Protein AF-A0A259BJ93-F1 (afdb_monomer_lite)

Foldseek 3Di:
DDDDDDDDDDDDDDPPPPPPPPPDPPPPPDDFAEAEEEQDDEVVVVCVVVLVVVLVVQQVDRGQYYEYPADLYDLQAALDPVSVVVVVVSLVSHPHYYHYDHDCSNPVSNCDPSRVNPD

Radius of gyration: 33.58 Å; chains: 1; bounding box: 98×36×73 Å

Sequence (119 aa):
MTFLSGRAALALSSVAVVLTCAVTPVFAQEKFSMGLWGDMPYAKANDAPAIPALLADMNASDIAFSMYDGDIKDGSSECVDSVYSDAIAMFNTLKMPVFYVPGDNEWTDCHRKNNGGYD

pLDDT: mean 86.48, std 18.5, range [35.75, 98.75]

Structure (mmCIF, N/CA/C/O backbone):
data_AF-A0A259BJ93-F1
#
_entry.id   AF-A0A259BJ93-F1
#
loop_
_atom_site.group_PDB
_atom_site.id
_atom_site.type_symbol
_atom_site.label_atom_id
_atom_site.label_alt_id
_atom_site.label_comp_id
_atom_site.label_asym_id
_atom_site.label_entity_id
_atom_site.label_seq_id
_atom_site.pdbx_PDB_ins_code
_atom_site.Cartn_x
_atom_site.Cartn_y
_atom_site.Cartn_z
_atom_site.occupancy
_atom_site.B_iso_or_equiv
_atom_site.auth_seq_id
_atom_site.auth_comp_id
_atom_site.auth_asym_id
_atom_site.auth_atom_id
_atom_site.pdbx_PDB_model_num
ATOM 1 N N . MET A 1 1 ? -85.763 -27.332 50.366 1.00 36.53 1 MET A N 1
ATOM 2 C CA . MET A 1 1 ? -85.428 -27.254 48.931 1.00 36.53 1 MET A CA 1
ATOM 3 C C . MET A 1 1 ? -85.674 -25.816 48.490 1.00 36.53 1 MET A C 1
ATOM 5 O O . MET A 1 1 ? -86.816 -25.393 48.525 1.00 36.53 1 MET A O 1
ATOM 9 N N . THR A 1 2 ? -84.639 -24.972 48.576 1.00 37.44 2 THR A N 1
ATOM 10 C CA . THR A 1 2 ? -83.870 -24.422 47.428 1.00 37.44 2 THR A CA 1
ATOM 11 C C . THR A 1 2 ? -84.715 -23.413 46.636 1.00 37.44 2 THR A C 1
ATOM 13 O O . THR A 1 2 ? -85.723 -23.798 46.067 1.00 37.44 2 THR A O 1
ATOM 16 N N . PHE A 1 3 ? -84.473 -22.099 46.703 1.00 35.75 3 PHE A N 1
ATOM 17 C CA . PHE A 1 3 ? -83.604 -21.270 45.832 1.00 35.75 3 PHE A CA 1
ATOM 18 C C . PHE A 1 3 ? -84.139 -19.814 46.005 1.00 35.75 3 PHE A C 1
ATOM 20 O O . PHE A 1 3 ? -85.324 -19.664 46.272 1.00 35.75 3 PHE A O 1
ATOM 27 N N . LEU A 1 4 ? -83.445 -18.681 45.873 1.00 40.41 4 LEU A N 1
ATOM 28 C CA . LEU A 1 4 ? -82.057 -18.320 45.613 1.00 40.41 4 LEU A CA 1
ATOM 29 C C . LEU A 1 4 ? -81.912 -16.821 45.981 1.00 40.41 4 LEU A C 1
ATOM 31 O O . LEU A 1 4 ? -82.814 -16.024 45.735 1.00 40.41 4 LEU A O 1
ATOM 35 N N . SER A 1 5 ? -80.772 -16.451 46.560 1.00 49.94 5 SER A N 1
ATOM 36 C CA . SER A 1 5 ? -80.328 -15.069 46.778 1.00 49.94 5 SER A CA 1
ATOM 37 C C . SER A 1 5 ? -79.919 -14.421 45.445 1.00 49.94 5 SER A C 1
ATOM 39 O O . SER A 1 5 ? -79.135 -15.005 44.698 1.00 49.94 5 SER A O 1
ATOM 41 N N . GLY A 1 6 ? -80.437 -13.224 45.145 1.00 41.19 6 GLY A N 1
ATOM 42 C CA . GLY A 1 6 ? -80.037 -12.408 43.994 1.00 41.19 6 GLY A CA 1
ATOM 43 C C . GLY A 1 6 ? -79.104 -11.276 44.420 1.00 41.19 6 GLY A C 1
ATOM 44 O O . GLY A 1 6 ? -79.548 -10.282 44.988 1.00 41.19 6 GLY A O 1
ATOM 45 N N . ARG A 1 7 ? -77.802 -11.432 44.160 1.00 48.97 7 ARG A N 1
ATOM 46 C CA . ARG A 1 7 ? -76.773 -10.403 44.374 1.00 48.97 7 ARG A CA 1
ATOM 47 C C . ARG A 1 7 ? -76.846 -9.340 43.274 1.00 48.97 7 ARG A C 1
ATOM 49 O O . ARG A 1 7 ? -76.729 -9.671 42.098 1.00 48.97 7 ARG A O 1
ATOM 56 N N . ALA A 1 8 ? -76.964 -8.072 43.663 1.00 46.19 8 ALA A N 1
ATOM 57 C CA . ALA A 1 8 ? -76.730 -6.938 42.776 1.00 46.19 8 ALA A CA 1
ATOM 58 C C . ALA A 1 8 ? -75.229 -6.851 42.450 1.00 46.19 8 ALA A C 1
ATOM 60 O O . ALA A 1 8 ? -74.403 -6.672 43.345 1.00 46.19 8 ALA A O 1
ATOM 61 N N . ALA A 1 9 ? -74.871 -7.014 41.178 1.00 48.88 9 ALA A N 1
ATOM 62 C CA . ALA A 1 9 ? -73.510 -6.819 40.698 1.00 48.88 9 ALA A CA 1
ATOM 63 C C . ALA A 1 9 ? -73.317 -5.340 40.331 1.00 48.88 9 ALA A C 1
ATOM 65 O O . ALA A 1 9 ? -73.933 -4.849 39.386 1.00 48.88 9 ALA A O 1
ATOM 66 N N . LEU A 1 10 ? -72.473 -4.622 41.079 1.00 49.94 10 LEU A N 1
ATOM 67 C CA . LEU A 1 10 ? -71.965 -3.321 40.646 1.00 49.94 10 LEU A CA 1
ATOM 68 C C . LEU A 1 10 ? -70.984 -3.545 39.490 1.00 49.94 10 LEU A C 1
ATOM 70 O O . LEU A 1 10 ? -69.937 -4.167 39.666 1.00 49.94 10 LEU A O 1
ATOM 74 N N . ALA A 1 11 ? -71.321 -3.023 38.314 1.00 52.38 11 ALA A N 1
ATOM 75 C CA . ALA A 1 11 ? -70.419 -2.976 37.174 1.00 52.38 11 ALA A CA 1
ATOM 76 C C . ALA A 1 11 ? -69.361 -1.883 37.406 1.00 52.38 11 ALA A C 1
ATOM 78 O O . ALA A 1 11 ? -69.629 -0.696 37.226 1.00 52.38 11 ALA A O 1
ATOM 79 N N . LEU A 1 12 ? -68.155 -2.276 37.823 1.00 52.59 12 LEU A N 1
ATOM 80 C CA . LEU A 1 12 ? -66.982 -1.405 37.762 1.00 52.59 12 LEU A CA 1
ATOM 81 C C . LEU A 1 12 ? -66.476 -1.378 36.319 1.00 52.59 12 LEU A C 1
ATOM 83 O O . LEU A 1 12 ? -65.860 -2.330 35.846 1.00 52.59 12 LEU A O 1
ATOM 87 N N . SER A 1 13 ? -66.748 -0.280 35.620 1.00 54.69 13 SER A N 1
ATOM 88 C CA . SER A 1 13 ? -66.211 -0.034 34.285 1.00 54.69 13 SER A CA 1
ATOM 89 C C . SER A 1 13 ? -64.706 0.228 34.394 1.00 54.69 13 SER A C 1
ATOM 91 O O . SER A 1 13 ? -64.278 1.307 34.799 1.00 54.69 13 SER A O 1
ATOM 93 N N . SER A 1 14 ? -63.891 -0.780 34.086 1.00 58.47 14 SER A N 1
ATOM 94 C CA . SER A 1 14 ? -62.433 -0.662 34.046 1.00 58.47 14 SER A CA 1
ATOM 95 C C . SER A 1 14 ? -62.027 0.140 32.808 1.00 58.47 14 SER A C 1
ATOM 97 O O . SER A 1 14 ? -62.104 -0.358 31.687 1.00 58.47 14 SER A O 1
ATOM 99 N N . VAL A 1 15 ? -61.610 1.393 32.990 1.00 57.66 15 VAL A N 1
ATOM 100 C CA . VAL A 1 15 ? -60.965 2.167 31.921 1.00 57.66 15 VAL A CA 1
ATOM 101 C C . VAL A 1 15 ? -59.567 1.583 31.719 1.00 57.66 15 VAL A C 1
ATOM 103 O O . VAL A 1 15 ? -58.656 1.838 32.503 1.00 57.66 15 VAL A O 1
ATOM 106 N N . ALA A 1 16 ? -59.406 0.745 30.696 1.00 61.06 16 ALA A N 1
ATOM 107 C CA . ALA A 1 16 ? -58.104 0.246 30.279 1.00 61.06 16 ALA A CA 1
ATOM 108 C C . ALA A 1 16 ? -57.329 1.389 29.608 1.00 61.06 16 ALA A C 1
ATOM 110 O O . ALA A 1 16 ? -57.606 1.763 28.469 1.00 61.06 16 ALA A O 1
ATOM 111 N N . VAL A 1 17 ? -56.368 1.970 30.327 1.00 60.12 17 VAL A N 1
ATOM 112 C CA . VAL A 1 17 ? -55.388 2.891 29.745 1.00 60.12 17 VAL A CA 1
ATOM 113 C C . VAL A 1 17 ? -54.454 2.058 28.871 1.00 60.12 17 VAL A C 1
ATOM 115 O O . VAL A 1 17 ? -53.562 1.374 29.369 1.00 60.12 17 VAL A O 1
ATOM 118 N N . VAL A 1 18 ? -54.692 2.070 27.560 1.00 61.81 18 VAL A N 1
ATOM 119 C CA . VAL A 1 18 ? -53.786 1.467 26.580 1.00 61.81 18 VAL A CA 1
ATOM 120 C C . VAL A 1 18 ? -52.575 2.387 26.456 1.00 61.81 18 VAL A C 1
ATOM 122 O O . VAL A 1 18 ? -52.600 3.383 25.738 1.00 61.81 18 VAL A O 1
ATOM 125 N N . LEU A 1 19 ? -51.515 2.074 27.201 1.00 64.19 19 LEU A N 1
ATOM 126 C CA . LEU A 1 19 ? -50.207 2.693 27.027 1.00 64.19 19 LEU A CA 1
ATOM 127 C C . LEU A 1 19 ? -49.577 2.112 25.755 1.00 64.19 19 LEU A C 1
ATOM 129 O O . LEU A 1 19 ? -48.848 1.124 25.795 1.00 64.19 19 LEU A O 1
ATOM 133 N N . THR A 1 20 ? -49.891 2.696 24.601 1.00 62.38 20 THR A N 1
ATOM 134 C CA . THR A 1 20 ? -49.133 2.454 23.370 1.00 62.38 20 THR A CA 1
ATOM 135 C C . THR A 1 20 ? -47.727 3.017 23.559 1.00 62.38 20 THR A C 1
ATOM 137 O O . THR A 1 20 ? -47.489 4.203 23.339 1.00 62.38 20 THR A O 1
ATOM 140 N N . CYS A 1 21 ? -46.785 2.170 23.982 1.00 63.16 21 CYS A N 1
ATOM 141 C CA . CYS A 1 21 ? -45.365 2.432 23.780 1.00 63.16 21 CYS A CA 1
ATOM 142 C C . CYS A 1 21 ? -45.139 2.525 22.271 1.00 63.16 21 CYS A C 1
ATOM 144 O O . CYS A 1 21 ? -45.144 1.512 21.573 1.00 63.16 21 CYS A O 1
ATOM 146 N N . ALA A 1 22 ? -44.972 3.742 21.760 1.00 66.12 22 ALA A N 1
ATOM 147 C CA . ALA A 1 22 ? -44.416 3.950 20.437 1.00 66.12 22 ALA A CA 1
ATOM 148 C C . ALA A 1 22 ? -42.972 3.434 20.468 1.00 66.12 22 ALA A C 1
ATOM 150 O O . ALA A 1 22 ? -42.057 4.139 20.888 1.00 66.12 22 ALA A O 1
ATOM 151 N N . VAL A 1 23 ? -42.776 2.169 20.096 1.00 63.81 23 VAL A N 1
ATOM 152 C CA . VAL A 1 23 ? -41.447 1.604 19.876 1.00 63.81 23 VAL A CA 1
ATOM 153 C C . VAL A 1 23 ? -40.991 2.147 18.530 1.00 63.81 23 VAL A C 1
ATOM 155 O O . VAL A 1 23 ? -41.275 1.572 17.482 1.00 63.81 23 VAL A O 1
ATOM 158 N N . THR A 1 24 ? -40.372 3.322 18.531 1.00 68.00 24 THR A N 1
ATOM 159 C CA . THR A 1 24 ? -39.639 3.771 17.354 1.00 68.00 24 THR A CA 1
ATOM 160 C C . THR A 1 24 ? -38.430 2.846 17.217 1.00 68.00 24 THR A C 1
ATOM 162 O O . THR A 1 24 ? -37.645 2.747 18.164 1.00 68.00 24 THR A O 1
ATOM 165 N N . PRO A 1 25 ? -38.254 2.123 16.095 1.00 65.62 25 PRO A N 1
ATOM 166 C CA . PRO A 1 25 ? -36.995 1.447 15.846 1.00 65.62 25 PRO A CA 1
ATOM 167 C C . PRO A 1 25 ? -35.940 2.538 15.674 1.00 65.62 25 PRO A C 1
ATOM 169 O O . PRO A 1 25 ? -35.813 3.156 14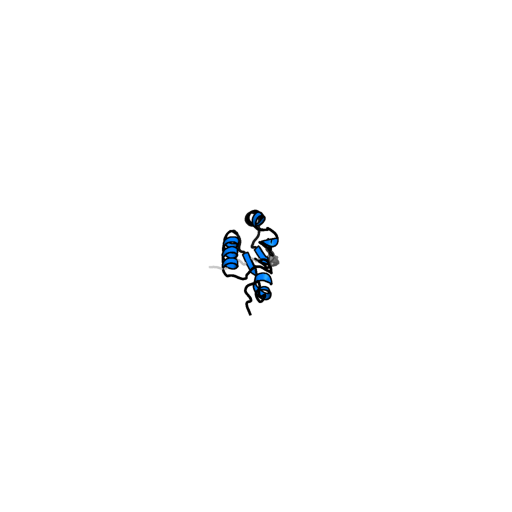.619 1.00 65.62 25 PRO A O 1
ATOM 172 N N . VAL A 1 26 ? -35.215 2.825 16.750 1.00 67.12 26 VAL A N 1
ATOM 173 C CA . VAL A 1 26 ? -33.968 3.568 16.667 1.00 67.12 26 VAL A CA 1
ATOM 174 C C . VAL A 1 26 ? -32.977 2.581 16.074 1.00 67.12 26 VAL A C 1
ATOM 176 O O . VAL A 1 26 ? -32.406 1.759 16.786 1.00 67.12 26 VAL A O 1
ATOM 179 N N . PHE A 1 27 ? -32.813 2.615 14.754 1.00 68.88 27 PHE A N 1
ATOM 180 C CA . PHE A 1 27 ? -31.609 2.063 14.155 1.00 68.88 27 PHE A CA 1
ATOM 181 C C . PHE A 1 27 ? -30.459 2.911 14.692 1.00 68.88 27 PHE A C 1
ATOM 183 O O . PHE A 1 27 ? -30.256 4.044 14.256 1.00 68.88 27 PHE A O 1
ATOM 190 N N . ALA A 1 28 ? -29.771 2.408 15.715 1.00 68.12 28 ALA A N 1
ATOM 191 C CA . ALA A 1 28 ? -28.507 2.983 16.121 1.00 68.12 28 ALA A CA 1
ATOM 192 C C . ALA A 1 28 ? -27.581 2.843 14.912 1.00 68.12 28 ALA A C 1
ATOM 194 O O . ALA A 1 28 ? -27.242 1.734 14.503 1.00 68.12 28 ALA A O 1
ATOM 195 N N . GLN A 1 29 ? -27.254 3.965 14.275 1.00 74.38 29 GLN A N 1
ATOM 196 C CA . GLN A 1 29 ? -26.229 3.963 13.250 1.00 74.38 29 GLN A CA 1
ATOM 197 C C . GLN A 1 29 ? -24.901 3.756 13.967 1.00 74.38 29 GLN A C 1
ATOM 199 O O . GLN A 1 29 ? -24.368 4.693 14.565 1.00 74.38 29 GLN A O 1
ATOM 204 N N . GLU A 1 30 ? -24.422 2.514 13.953 1.00 84.38 30 GLU A N 1
ATOM 205 C CA . GLU A 1 30 ? -23.097 2.173 14.454 1.00 84.38 30 GLU A CA 1
ATOM 206 C C . GLU A 1 30 ? -22.081 3.051 13.723 1.00 84.38 30 GLU A C 1
ATOM 208 O O . GLU A 1 30 ? -21.987 3.054 12.491 1.00 84.38 30 GLU A O 1
ATOM 2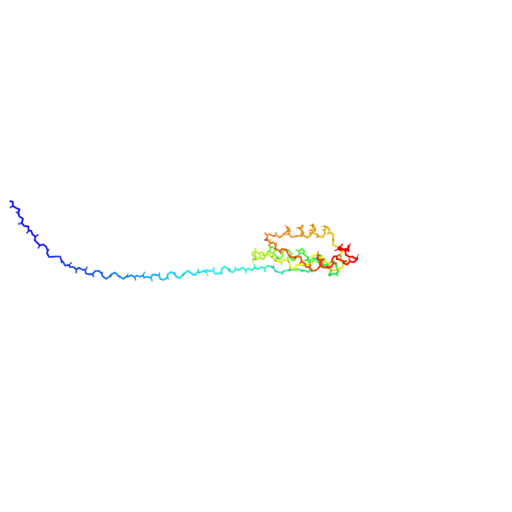13 N N . LYS A 1 31 ? -21.378 3.879 14.493 1.00 91.56 31 LYS A N 1
ATOM 214 C CA . LYS A 1 31 ? -20.288 4.689 13.962 1.00 91.56 31 LYS A 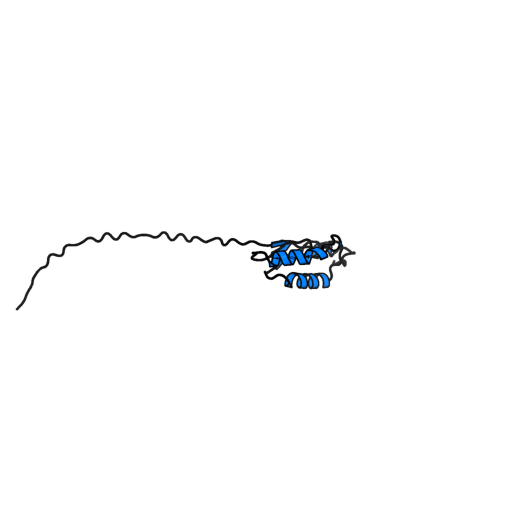CA 1
ATOM 215 C C . LYS A 1 31 ? -19.066 3.798 13.882 1.00 91.56 31 LYS A C 1
ATOM 217 O O . LYS A 1 31 ? -18.788 3.048 14.811 1.00 91.56 31 LYS A O 1
ATOM 222 N N . PHE A 1 32 ? -18.313 3.935 12.806 1.00 95.06 32 PHE A N 1
ATOM 223 C CA . PHE A 1 32 ? -17.014 3.301 12.687 1.00 95.06 32 PHE A CA 1
ATOM 224 C C . PHE A 1 32 ? -16.005 4.305 12.142 1.00 95.06 32 PHE A C 1
ATOM 226 O O . PHE A 1 32 ? -16.369 5.264 11.458 1.00 95.06 32 PHE A O 1
ATOM 233 N N . SER A 1 33 ? -14.741 4.053 12.451 1.00 97.56 33 SER A N 1
ATOM 234 C CA . SER A 1 33 ? -13.601 4.732 11.848 1.00 97.56 33 SER A CA 1
ATOM 235 C C . SER A 1 33 ? -12.929 3.782 10.865 1.00 97.56 33 SER A C 1
ATOM 237 O O . SER A 1 33 ? -12.943 2.564 11.062 1.00 97.56 33 SER A O 1
ATOM 239 N N . MET A 1 34 ? -12.326 4.330 9.815 1.00 97.81 34 MET A N 1
ATOM 240 C CA . MET A 1 34 ? -11.492 3.574 8.884 1.00 97.81 34 MET A CA 1
ATOM 241 C C . MET A 1 34 ? -10.143 4.266 8.713 1.00 97.81 34 MET A C 1
ATOM 243 O O . MET A 1 34 ? -10.071 5.494 8.772 1.00 97.81 34 MET A O 1
ATOM 247 N N . GLY A 1 35 ? -9.093 3.482 8.481 1.00 97.94 35 GLY A N 1
ATOM 248 C CA . GLY A 1 35 ? -7.827 4.011 7.978 1.00 97.94 35 GLY A CA 1
ATOM 249 C C . GLY A 1 35 ? -7.898 4.173 6.461 1.00 97.94 35 GLY A C 1
ATOM 250 O O . GLY A 1 35 ? -8.258 3.222 5.776 1.00 97.94 35 GLY A O 1
ATOM 251 N N . LEU A 1 36 ? -7.558 5.342 5.928 1.00 97.94 36 LEU A N 1
ATOM 252 C CA . LEU A 1 36 ? -7.432 5.567 4.486 1.00 97.94 36 LEU A CA 1
ATOM 253 C C . LEU A 1 36 ? -5.986 5.946 4.181 1.00 97.94 36 LEU A C 1
ATOM 255 O O . LEU A 1 36 ? -5.451 6.865 4.801 1.00 97.94 36 LEU A O 1
ATOM 259 N N . TRP A 1 37 ? -5.364 5.215 3.267 1.00 97.81 37 TRP A N 1
ATOM 260 C CA . TRP A 1 37 ? -3.963 5.368 2.883 1.00 97.81 37 TRP A CA 1
ATOM 261 C C . TRP A 1 37 ? -3.757 4.830 1.463 1.00 97.81 37 TRP A C 1
ATOM 263 O O . TRP A 1 37 ? -4.650 4.186 0.929 1.00 97.81 37 TRP A O 1
ATOM 273 N N . GLY A 1 38 ? -2.621 5.117 0.840 1.00 97.75 38 GLY A N 1
ATOM 274 C CA . GLY A 1 38 ? -2.324 4.803 -0.563 1.00 97.75 38 GLY A CA 1
ATOM 275 C C . GLY A 1 38 ? -1.017 5.478 -0.969 1.00 97.75 38 GLY A C 1
ATOM 276 O O . GLY A 1 38 ? -0.382 6.103 -0.112 1.00 97.75 38 GLY A O 1
ATOM 277 N N . ASP A 1 39 ? -0.615 5.351 -2.231 1.00 97.38 39 ASP A N 1
ATOM 278 C CA . ASP A 1 39 ? 0.581 6.003 -2.786 1.00 97.38 39 ASP A CA 1
ATOM 279 C C . ASP A 1 39 ? 1.879 5.668 -2.026 1.00 97.38 39 ASP A C 1
ATOM 281 O O . ASP A 1 39 ? 2.750 6.521 -1.843 1.00 97.38 39 ASP A O 1
ATOM 285 N N . MET A 1 40 ? 2.002 4.440 -1.506 1.00 96.38 40 MET A N 1
ATOM 286 C CA . MET A 1 40 ? 3.174 4.028 -0.721 1.00 96.38 40 MET A CA 1
ATOM 287 C C . MET A 1 40 ? 3.314 2.504 -0.543 1.00 96.38 40 MET A C 1
ATOM 289 O O . MET A 1 40 ? 2.325 1.824 -0.283 1.00 96.38 40 MET A O 1
ATOM 293 N N . PRO A 1 41 ? 4.529 1.935 -0.507 1.00 96.62 41 PRO A N 1
ATOM 294 C CA . PRO A 1 41 ? 5.800 2.644 -0.456 1.00 96.62 41 PRO A CA 1
ATOM 295 C C . PRO A 1 41 ? 6.381 2.950 -1.833 1.00 96.62 41 PRO A C 1
ATOM 297 O O . PRO A 1 41 ? 6.788 2.049 -2.567 1.00 96.62 41 PRO A O 1
ATOM 300 N N . TYR A 1 42 ? 6.565 4.232 -2.126 1.00 96.75 42 TYR A N 1
ATOM 301 C CA . TYR A 1 42 ? 7.351 4.664 -3.269 1.00 96.75 42 TYR A CA 1
ATOM 302 C C . TYR A 1 42 ? 8.841 4.626 -2.942 1.00 96.75 42 TYR A C 1
ATOM 304 O O . TYR A 1 42 ? 9.332 5.240 -1.985 1.00 96.75 42 TYR A O 1
ATOM 312 N N . ALA A 1 43 ? 9.603 3.930 -3.785 1.00 93.44 43 ALA A N 1
ATOM 313 C CA . ALA A 1 43 ? 11.050 3.876 -3.651 1.00 93.44 43 ALA A CA 1
ATOM 314 C C . ALA A 1 43 ? 11.668 5.256 -3.920 1.00 93.44 43 ALA A C 1
ATOM 316 O O . ALA A 1 43 ? 12.621 5.644 -3.242 1.00 93.44 43 ALA A O 1
ATOM 317 N N . LYS A 1 44 ? 11.109 6.038 -4.857 1.00 95.25 44 LYS A N 1
ATOM 318 C CA . LYS A 1 44 ? 11.591 7.397 -5.158 1.00 95.25 44 LYS A CA 1
ATOM 319 C C . LYS A 1 44 ? 11.327 8.389 -4.036 1.00 95.25 44 LYS A C 1
ATOM 321 O O . LYS A 1 44 ? 12.110 9.323 -3.878 1.00 95.25 44 LYS A O 1
ATOM 326 N N . ALA A 1 45 ? 10.240 8.201 -3.290 1.00 96.12 45 ALA A N 1
ATOM 327 C CA . ALA A 1 45 ? 9.924 9.016 -2.122 1.00 96.12 45 ALA A CA 1
ATOM 328 C C . ALA A 1 45 ? 10.701 8.577 -0.871 1.00 96.12 45 ALA A C 1
ATOM 330 O O . ALA A 1 45 ? 10.748 9.316 0.109 1.00 96.12 45 ALA A O 1
ATOM 331 N N . ASN A 1 46 ? 11.372 7.417 -0.922 1.00 96.75 46 ASN A N 1
ATOM 332 C CA . ASN A 1 46 ? 12.030 6.801 0.226 1.00 96.75 46 ASN A CA 1
ATOM 333 C C . ASN A 1 46 ? 11.040 6.569 1.386 1.00 96.75 46 ASN A C 1
ATOM 335 O O . ASN A 1 46 ? 11.347 6.867 2.539 1.00 96.75 46 ASN A O 1
ATOM 339 N N . ASP A 1 47 ? 9.860 6.018 1.080 1.00 97.31 47 ASP A N 1
ATOM 340 C CA . ASP A 1 47 ? 8.803 5.759 2.073 1.00 97.31 47 ASP A CA 1
ATOM 341 C C . ASP A 1 47 ? 9.092 4.549 2.960 1.00 97.31 47 ASP A C 1
ATOM 343 O O . ASP A 1 47 ? 8.592 4.461 4.082 1.00 97.31 47 ASP A O 1
ATOM 347 N N . ALA A 1 48 ? 9.910 3.609 2.477 1.00 96.56 48 ALA A N 1
ATOM 348 C CA . ALA A 1 48 ? 10.171 2.336 3.150 1.00 96.56 48 ALA A CA 1
ATOM 349 C C . ALA A 1 48 ? 10.506 2.463 4.656 1.00 96.56 48 ALA A C 1
ATOM 351 O O . ALA A 1 48 ? 9.982 1.667 5.437 1.00 96.56 48 ALA A O 1
ATOM 352 N N . PRO A 1 49 ? 11.299 3.451 5.124 1.00 98.31 49 PRO A N 1
ATOM 353 C CA . PRO A 1 49 ? 11.562 3.635 6.553 1.00 98.31 49 PRO A CA 1
ATOM 354 C C . PRO A 1 49 ? 10.338 4.045 7.390 1.00 98.31 49 PRO A C 1
ATOM 356 O O . PRO A 1 49 ? 10.328 3.797 8.595 1.00 98.31 49 PRO A O 1
ATOM 359 N N . ALA A 1 50 ? 9.325 4.679 6.791 1.00 97.81 50 ALA A N 1
ATOM 360 C CA . ALA A 1 50 ? 8.123 5.153 7.482 1.00 97.81 50 ALA A CA 1
ATOM 361 C C . ALA A 1 50 ? 7.023 4.083 7.580 1.00 97.81 50 ALA A C 1
ATOM 363 O O . ALA A 1 50 ? 6.247 4.092 8.539 1.00 97.81 50 ALA A O 1
ATOM 364 N N . ILE A 1 51 ? 6.988 3.129 6.642 1.00 98.25 51 ILE A N 1
ATOM 365 C CA . ILE A 1 51 ? 5.960 2.078 6.582 1.00 98.25 51 ILE A CA 1
ATOM 366 C C . ILE A 1 51 ? 5.791 1.314 7.906 1.00 98.25 51 ILE A C 1
ATOM 368 O O . ILE A 1 51 ? 4.653 1.188 8.360 1.00 98.25 51 ILE A O 1
ATOM 372 N N . PRO A 1 52 ? 6.852 0.847 8.599 1.00 98.56 52 PRO A N 1
ATOM 373 C CA . PRO A 1 52 ? 6.669 0.118 9.853 1.00 98.56 52 PRO A CA 1
ATOM 374 C C . PRO A 1 52 ? 5.949 0.933 10.935 1.00 98.56 52 PRO A C 1
ATOM 376 O O . PRO A 1 52 ? 5.157 0.377 11.694 1.00 98.56 52 PRO A O 1
ATOM 379 N N . ALA A 1 53 ? 6.204 2.244 11.003 1.00 98.62 53 ALA A N 1
ATOM 380 C CA . ALA A 1 53 ? 5.558 3.125 11.970 1.00 98.62 53 ALA A CA 1
ATOM 381 C C . ALA A 1 53 ? 4.080 3.357 11.623 1.00 98.62 53 ALA A C 1
ATOM 383 O O . ALA A 1 53 ? 3.238 3.289 12.515 1.00 98.62 53 ALA A O 1
ATOM 384 N N . LEU A 1 54 ? 3.760 3.551 10.339 1.00 98.25 54 LEU A N 1
ATOM 385 C CA . LEU A 1 54 ? 2.381 3.682 9.863 1.00 98.25 54 LEU A CA 1
ATOM 386 C C . LEU A 1 54 ? 1.554 2.428 10.174 1.00 98.25 54 LEU A C 1
ATOM 388 O O . LEU A 1 54 ? 0.482 2.518 10.768 1.00 98.25 54 LEU A O 1
ATOM 392 N N . LEU A 1 55 ? 2.071 1.244 9.834 1.00 98.56 55 LEU A N 1
ATOM 393 C CA . LEU A 1 55 ? 1.382 -0.023 10.094 1.00 98.56 55 LEU A CA 1
ATOM 394 C C . LEU A 1 55 ? 1.189 -0.263 11.596 1.00 98.56 55 LEU A C 1
ATOM 396 O O . LEU A 1 55 ? 0.153 -0.780 12.014 1.00 98.56 55 LEU A O 1
ATOM 400 N N . ALA A 1 56 ? 2.166 0.122 12.424 1.00 98.75 56 ALA A N 1
ATOM 401 C CA . ALA A 1 56 ? 2.052 0.041 13.877 1.00 98.75 56 ALA A CA 1
ATOM 402 C C . ALA A 1 56 ? 0.963 0.977 14.430 1.00 98.75 56 ALA A C 1
ATOM 404 O O . ALA A 1 56 ? 0.197 0.551 15.295 1.00 98.75 56 ALA A O 1
ATOM 405 N N . ASP A 1 57 ? 0.867 2.205 13.916 1.00 98.50 57 ASP A N 1
ATOM 406 C CA . ASP A 1 57 ? -0.156 3.187 14.297 1.00 98.50 57 ASP A CA 1
ATOM 407 C C . ASP A 1 57 ? -1.568 2.715 13.917 1.00 98.50 57 ASP A C 1
ATOM 409 O O . ASP A 1 57 ? -2.476 2.681 14.753 1.00 98.50 57 ASP A O 1
ATOM 413 N N . MET A 1 58 ? -1.737 2.202 12.695 1.00 98.44 58 MET A N 1
ATOM 414 C CA . MET A 1 58 ? -2.992 1.588 12.253 1.00 98.44 58 MET A CA 1
ATOM 415 C C . MET A 1 58 ? -3.373 0.378 13.115 1.00 98.44 58 MET A C 1
ATOM 417 O O . MET A 1 58 ? -4.530 0.226 13.499 1.00 98.44 58 MET A O 1
ATOM 421 N N . ASN A 1 59 ? -2.397 -0.454 13.488 1.00 98.69 59 ASN A N 1
ATOM 422 C CA . ASN A 1 59 ? -2.586 -1.616 14.362 1.00 98.69 59 ASN A CA 1
ATOM 423 C C . ASN A 1 59 ? -2.860 -1.278 15.838 1.00 98.69 59 ASN A C 1
ATOM 425 O O . ASN A 1 59 ? -3.177 -2.190 16.619 1.00 98.69 59 ASN A O 1
ATOM 429 N N . ALA A 1 60 ? -2.673 -0.021 16.240 1.00 98.69 60 ALA A N 1
ATOM 430 C CA . ALA A 1 60 ? -2.997 0.503 17.564 1.00 98.69 60 ALA A CA 1
ATOM 431 C C . ALA A 1 60 ? -4.299 1.324 17.572 1.00 98.69 60 ALA A C 1
ATOM 433 O O . ALA A 1 60 ? -4.838 1.596 18.645 1.00 98.69 60 ALA A O 1
ATOM 434 N N . SER A 1 61 ? -4.800 1.700 16.394 1.00 98.38 61 SER A N 1
ATOM 435 C CA . SER A 1 61 ? -5.999 2.514 16.218 1.00 98.38 61 SER A CA 1
ATOM 436 C C . SER A 1 61 ? -7.292 1.702 16.337 1.00 98.38 61 SER A C 1
ATOM 438 O O . SER A 1 61 ? -7.349 0.527 15.975 1.00 98.38 61 SER A O 1
ATOM 440 N N . ASP A 1 62 ? -8.362 2.356 16.795 1.00 97.81 62 ASP A N 1
ATOM 441 C CA . ASP A 1 62 ? -9.723 1.800 16.823 1.00 97.81 62 ASP A CA 1
ATOM 442 C C . ASP A 1 62 ? -10.418 2.021 15.467 1.00 97.81 62 ASP A C 1
ATOM 444 O O . ASP A 1 62 ? -11.237 2.927 15.293 1.00 97.81 62 ASP A O 1
ATOM 448 N N . ILE A 1 63 ? -10.003 1.242 14.463 1.00 98.31 63 ILE A N 1
ATOM 449 C CA . ILE A 1 63 ? -10.570 1.248 13.107 1.00 98.31 63 ILE A CA 1
ATOM 450 C C . ILE A 1 63 ? -11.239 -0.092 12.796 1.00 98.31 63 ILE A C 1
ATOM 452 O O . ILE A 1 63 ? -10.742 -1.152 13.166 1.00 98.31 63 ILE A O 1
ATOM 456 N N . ALA A 1 64 ? -12.356 -0.062 12.070 1.00 98.19 64 ALA A N 1
ATOM 457 C CA . ALA A 1 64 ? -13.052 -1.280 11.652 1.00 98.19 64 ALA A CA 1
ATOM 458 C C . ALA A 1 64 ? -12.326 -2.005 10.505 1.00 98.19 64 ALA A C 1
ATOM 460 O O . ALA A 1 64 ? -12.407 -3.225 10.382 1.00 98.19 64 ALA A O 1
ATOM 461 N N . PHE A 1 65 ? -11.643 -1.243 9.653 1.00 98.25 65 PHE A N 1
ATOM 462 C CA . PHE A 1 65 ? -10.851 -1.708 8.518 1.00 98.25 65 PHE A CA 1
ATOM 463 C C . PHE A 1 65 ? -9.988 -0.554 7.996 1.00 98.25 65 PHE A C 1
ATOM 465 O O . PHE A 1 65 ? -10.108 0.591 8.446 1.00 98.25 65 PHE A O 1
ATOM 472 N N . SER A 1 66 ? -9.152 -0.849 7.007 1.00 98.56 66 SER A N 1
ATOM 473 C CA . SER A 1 66 ? -8.466 0.157 6.206 1.00 98.56 66 SER A CA 1
ATOM 474 C C . SER A 1 66 ? -8.763 0.015 4.716 1.00 98.56 66 SER A C 1
ATOM 476 O O . SER A 1 66 ? -9.142 -1.058 4.250 1.00 98.56 66 SER A O 1
ATOM 478 N N . MET A 1 67 ? -8.618 1.106 3.975 1.00 98.44 67 MET A N 1
ATOM 479 C CA . MET A 1 67 ? -8.681 1.144 2.519 1.00 98.44 67 MET A CA 1
ATOM 480 C C . MET A 1 67 ? -7.337 1.618 1.993 1.00 98.44 67 MET A C 1
ATOM 482 O O . MET A 1 67 ? -6.851 2.662 2.425 1.00 98.44 67 MET A O 1
ATOM 486 N N . TYR A 1 68 ? -6.764 0.827 1.094 1.00 98.62 68 TYR A N 1
ATOM 487 C CA . TYR A 1 68 ? -5.564 1.159 0.353 1.00 98.62 68 TYR A CA 1
ATOM 488 C C . TYR A 1 68 ? -5.972 1.660 -1.040 1.00 98.62 68 TYR A C 1
ATOM 490 O O . TYR A 1 68 ? -6.449 0.872 -1.862 1.00 98.62 68 TYR A O 1
ATOM 498 N N . ASP A 1 69 ? -5.834 2.962 -1.267 1.00 97.44 69 ASP A N 1
ATOM 499 C CA . ASP A 1 69 ? -6.315 3.708 -2.437 1.00 97.44 69 ASP A CA 1
ATOM 500 C C . ASP A 1 69 ? -5.309 3.707 -3.598 1.00 97.44 69 ASP A C 1
ATOM 502 O O . ASP A 1 69 ? -5.045 4.730 -4.216 1.00 97.44 69 ASP A O 1
ATOM 506 N N . GLY A 1 70 ? -4.735 2.540 -3.885 1.00 98.06 70 GLY A N 1
ATOM 507 C CA . GLY A 1 70 ? -3.853 2.351 -5.032 1.00 98.06 70 GLY A CA 1
ATOM 508 C C . GLY A 1 70 ? -2.405 2.775 -4.834 1.00 98.06 70 GLY A C 1
ATOM 509 O O . GLY A 1 70 ? -2.002 3.320 -3.806 1.00 98.06 70 GLY A O 1
ATOM 510 N N . ASP A 1 71 ? -1.621 2.429 -5.849 1.00 98.12 71 ASP A N 1
ATOM 511 C CA . ASP A 1 71 ? -0.231 2.802 -6.028 1.00 98.12 71 ASP A CA 1
ATOM 512 C C . ASP A 1 71 ? 0.753 2.230 -4.985 1.00 98.12 71 ASP A C 1
ATOM 514 O O . ASP A 1 71 ? 1.460 2.934 -4.263 1.00 98.12 71 ASP A O 1
ATOM 518 N N . ILE A 1 72 ? 0.880 0.899 -4.985 1.00 97.62 72 ILE A N 1
ATOM 519 C CA . ILE A 1 72 ? 1.886 0.131 -4.219 1.00 97.62 72 ILE A CA 1
ATOM 520 C C . ILE A 1 72 ? 3.309 0.254 -4.780 1.00 97.62 72 ILE A C 1
ATOM 522 O O . ILE A 1 72 ? 4.255 -0.274 -4.193 1.00 97.62 72 ILE A O 1
ATOM 526 N N . LYS A 1 73 ? 3.481 0.919 -5.925 1.00 96.81 73 LYS A N 1
ATOM 527 C CA . LYS A 1 73 ? 4.769 1.144 -6.595 1.00 96.81 73 LYS A CA 1
ATOM 528 C C . LYS A 1 73 ? 4.801 2.505 -7.274 1.00 96.81 73 LYS A C 1
ATOM 530 O O . LYS A 1 73 ? 3.774 2.999 -7.711 1.00 96.81 73 LYS A O 1
ATOM 535 N N . ASP A 1 74 ? 5.994 3.059 -7.487 1.00 96.38 74 ASP A N 1
ATOM 536 C CA . ASP A 1 74 ? 6.147 4.289 -8.270 1.00 96.38 74 ASP A CA 1
ATOM 537 C C . ASP A 1 74 ? 5.663 4.097 -9.719 1.00 96.38 74 ASP A C 1
ATOM 539 O O . ASP A 1 74 ? 5.927 3.058 -10.333 1.00 96.38 74 ASP A O 1
ATOM 543 N N . GLY A 1 75 ? 5.111 5.135 -10.348 1.00 96.31 75 GLY A N 1
ATOM 544 C CA . GLY A 1 75 ? 4.685 5.102 -11.759 1.00 96.31 75 GLY A CA 1
ATOM 545 C C . GLY A 1 75 ? 5.780 4.874 -12.806 1.00 96.31 75 GLY A C 1
ATOM 546 O O . GLY A 1 75 ? 5.495 4.780 -14.000 1.00 96.31 75 GLY A O 1
ATOM 547 N N . SER A 1 76 ? 7.051 4.751 -12.406 1.00 95.12 76 SER A N 1
ATOM 548 C CA . SER A 1 76 ? 8.140 4.334 -13.306 1.00 95.12 76 SER A CA 1
ATOM 549 C C . SER A 1 76 ? 8.821 3.022 -12.917 1.00 95.12 76 SER A C 1
ATOM 551 O O . SER A 1 76 ? 9.860 2.701 -13.494 1.00 95.12 76 SER A O 1
ATOM 553 N N . SER A 1 77 ? 8.329 2.347 -11.881 1.00 95.69 77 SER A N 1
ATOM 554 C CA . SER A 1 77 ? 8.832 1.042 -11.460 1.00 95.69 77 SER A CA 1
ATOM 555 C C . SER A 1 77 ? 8.219 -0.050 -12.340 1.00 95.69 77 SER A C 1
ATOM 557 O O . SER A 1 77 ? 7.125 0.126 -12.885 1.00 95.69 77 SER A O 1
ATOM 559 N N . GLU A 1 78 ? 8.918 -1.173 -12.498 1.00 95.69 78 GLU A N 1
ATOM 560 C CA . GLU A 1 78 ? 8.406 -2.314 -13.264 1.00 95.69 78 GLU A CA 1
ATOM 561 C C . GLU A 1 78 ? 7.154 -2.900 -12.598 1.00 95.69 78 GLU A C 1
ATOM 563 O O . GLU A 1 78 ? 7.090 -3.022 -11.373 1.00 95.69 78 GLU A O 1
ATOM 568 N N . CYS A 1 79 ? 6.147 -3.268 -13.391 1.00 95.44 79 CYS A N 1
ATOM 569 C CA . CYS A 1 79 ? 4.975 -3.977 -12.884 1.00 95.44 79 CYS A CA 1
ATOM 570 C C . CYS A 1 79 ? 5.269 -5.480 -12.864 1.00 95.44 79 CYS A C 1
ATOM 572 O O . CYS A 1 79 ? 4.963 -6.173 -13.819 1.00 95.44 79 CYS A O 1
ATOM 574 N N . VAL A 1 80 ? 5.908 -6.002 -11.822 1.00 95.31 80 VAL A N 1
ATOM 575 C CA . VAL A 1 80 ? 6.266 -7.431 -11.719 1.00 95.31 80 VAL A CA 1
ATOM 576 C C . VAL A 1 80 ? 5.534 -8.105 -10.563 1.00 95.31 80 VAL A C 1
ATOM 578 O O . VAL A 1 80 ? 5.182 -7.444 -9.588 1.00 95.31 80 VAL A O 1
ATOM 581 N N . ASP A 1 81 ? 5.353 -9.427 -10.634 1.00 95.50 81 ASP A N 1
ATOM 582 C CA . ASP A 1 81 ? 4.640 -10.213 -9.611 1.00 95.50 81 ASP A CA 1
ATOM 583 C C . ASP A 1 81 ? 5.171 -9.984 -8.186 1.00 95.50 81 ASP A C 1
ATOM 585 O O . ASP A 1 81 ? 4.398 -10.014 -7.226 1.00 95.50 81 ASP A O 1
ATOM 589 N N . SER A 1 82 ? 6.473 -9.706 -8.038 1.00 96.25 82 SER A N 1
ATOM 590 C CA . SER A 1 82 ? 7.075 -9.458 -6.726 1.00 96.25 82 SER A CA 1
ATOM 591 C C . SER A 1 82 ? 6.509 -8.219 -6.027 1.00 96.25 82 SER A C 1
ATOM 593 O O . SER A 1 82 ? 6.389 -8.226 -4.807 1.00 96.25 82 SER A O 1
ATOM 595 N N . VAL A 1 83 ? 6.085 -7.191 -6.776 1.00 96.12 83 VAL A N 1
ATOM 596 C CA . VAL A 1 83 ? 5.428 -5.997 -6.209 1.00 96.12 83 VAL A CA 1
ATOM 597 C C . VAL A 1 83 ? 4.159 -6.400 -5.455 1.00 96.12 83 VAL A C 1
ATOM 599 O O . VAL A 1 83 ? 3.924 -5.957 -4.332 1.00 96.12 83 VAL A O 1
ATOM 602 N N . TYR A 1 84 ? 3.368 -7.308 -6.030 1.00 96.25 84 TYR A N 1
ATOM 603 C CA . TYR A 1 84 ? 2.142 -7.795 -5.407 1.00 96.25 84 TYR A CA 1
ATOM 604 C C . TYR A 1 84 ? 2.422 -8.730 -4.230 1.00 96.25 84 TYR A C 1
ATOM 606 O O . TYR A 1 84 ? 1.749 -8.625 -3.205 1.00 96.25 84 TYR A O 1
ATOM 614 N N . SER A 1 85 ? 3.409 -9.629 -4.329 1.00 98.19 85 SER A N 1
ATOM 615 C CA . SER A 1 85 ? 3.754 -10.500 -3.197 1.00 98.19 85 SER A CA 1
ATOM 616 C C . SER A 1 85 ? 4.281 -9.712 -1.998 1.00 98.19 85 SER A C 1
ATOM 618 O O . SER A 1 85 ? 3.932 -10.036 -0.862 1.00 98.19 85 SER A O 1
ATOM 620 N N . ASP A 1 86 ? 5.061 -8.657 -2.243 1.00 97.50 86 ASP A N 1
ATOM 621 C CA . ASP A 1 86 ? 5.593 -7.782 -1.198 1.00 97.50 86 ASP A CA 1
ATOM 622 C C . ASP A 1 86 ? 4.473 -6.954 -0.555 1.00 97.50 86 ASP A C 1
ATOM 624 O O . ASP A 1 86 ? 4.383 -6.883 0.674 1.00 97.50 86 ASP A O 1
ATOM 628 N N . ALA A 1 87 ? 3.555 -6.411 -1.362 1.00 97.50 87 ALA A N 1
ATOM 629 C CA . ALA A 1 87 ? 2.373 -5.715 -0.858 1.00 97.50 87 ALA A CA 1
ATOM 630 C C . ALA A 1 87 ? 1.468 -6.641 -0.030 1.00 97.50 87 ALA A C 1
ATOM 632 O O . ALA A 1 87 ? 1.042 -6.267 1.060 1.00 97.50 87 ALA A O 1
ATOM 633 N N . ILE A 1 88 ? 1.227 -7.880 -0.476 1.00 98.06 88 ILE A N 1
ATOM 634 C CA . ILE A 1 88 ? 0.471 -8.881 0.294 1.00 98.06 88 ILE A CA 1
ATOM 635 C C . ILE A 1 88 ? 1.166 -9.178 1.627 1.00 98.06 88 ILE A C 1
ATOM 637 O O . ILE A 1 88 ? 0.504 -9.229 2.664 1.00 98.06 88 ILE A O 1
ATOM 641 N N . ALA A 1 89 ? 2.489 -9.362 1.628 1.00 98.50 89 ALA A N 1
ATOM 642 C CA . ALA A 1 89 ? 3.246 -9.588 2.856 1.00 98.50 89 ALA A CA 1
ATOM 643 C C . ALA A 1 89 ? 3.118 -8.402 3.825 1.00 98.50 89 ALA A C 1
ATOM 645 O O . ALA A 1 89 ? 2.886 -8.617 5.014 1.00 98.50 89 ALA A O 1
ATOM 646 N N . MET A 1 90 ? 3.198 -7.169 3.316 1.00 98.25 90 MET A N 1
ATOM 647 C CA . MET A 1 90 ? 2.987 -5.939 4.081 1.00 98.25 90 MET A CA 1
ATOM 648 C C . MET A 1 90 ? 1.564 -5.858 4.653 1.00 98.25 90 MET A C 1
ATOM 650 O O . MET A 1 90 ? 1.392 -5.674 5.858 1.00 98.25 90 MET A O 1
ATOM 654 N N . PHE A 1 91 ? 0.538 -6.038 3.822 1.00 98.50 91 PHE A N 1
ATOM 655 C CA . PHE A 1 91 ? -0.868 -5.973 4.224 1.00 98.50 91 PHE A CA 1
ATOM 656 C C . PHE A 1 91 ? -1.241 -7.036 5.258 1.00 98.50 91 PHE A C 1
ATOM 658 O O . PHE A 1 91 ? -1.973 -6.740 6.199 1.00 98.50 91 PHE A O 1
ATOM 665 N N . ASN A 1 92 ? -0.672 -8.238 5.159 1.00 98.38 92 ASN A N 1
ATOM 666 C CA . ASN A 1 92 ? -0.884 -9.314 6.131 1.00 98.38 92 ASN A CA 1
ATOM 667 C C . ASN A 1 92 ? -0.319 -9.014 7.533 1.00 98.38 92 ASN A C 1
ATOM 669 O O . ASN A 1 92 ? -0.532 -9.801 8.455 1.00 98.38 92 ASN A O 1
ATOM 673 N N . THR A 1 93 ? 0.392 -7.899 7.720 1.00 98.56 93 THR A N 1
ATOM 674 C CA . THR A 1 93 ? 0.799 -7.426 9.053 1.00 98.56 93 THR A CA 1
ATOM 675 C C . THR A 1 93 ? -0.280 -6.602 9.764 1.00 98.56 93 THR A C 1
ATOM 677 O O . THR A 1 93 ? -0.165 -6.358 10.970 1.00 98.56 93 THR A O 1
ATOM 680 N N . LEU A 1 94 ? -1.328 -6.166 9.055 1.00 98.62 94 LEU A N 1
ATOM 681 C CA . LEU A 1 94 ? -2.452 -5.446 9.648 1.00 98.62 94 LEU A CA 1
ATOM 682 C C . LEU A 1 94 ? -3.351 -6.408 10.437 1.00 98.62 94 LEU A C 1
ATOM 684 O O . LEU A 1 94 ? -3.671 -7.507 9.991 1.00 98.62 94 LEU A O 1
ATOM 688 N N . LYS A 1 95 ? -3.780 -5.982 11.627 1.00 98.50 95 LYS A N 1
ATOM 689 C CA . LYS A 1 95 ? -4.689 -6.738 12.503 1.00 98.50 95 LYS A CA 1
ATOM 690 C C . LYS A 1 95 ? -6.137 -6.683 12.024 1.00 98.50 95 LYS A C 1
ATOM 692 O O . LYS A 1 95 ? -6.885 -7.630 12.247 1.00 98.50 95 LYS A O 1
ATOM 697 N N . MET A 1 96 ? -6.525 -5.560 11.421 1.00 98.50 96 MET A N 1
ATOM 698 C CA . MET A 1 96 ? -7.857 -5.338 10.858 1.00 98.50 96 MET A CA 1
ATOM 699 C C . MET A 1 96 ? -7.812 -5.501 9.334 1.00 98.50 96 MET A C 1
ATOM 701 O O . MET A 1 96 ? -6.747 -5.312 8.744 1.00 98.50 96 MET A O 1
ATOM 705 N N . PRO A 1 97 ? -8.940 -5.831 8.676 1.00 98.38 97 PRO A N 1
ATOM 706 C CA . PRO A 1 97 ? -8.969 -6.015 7.230 1.00 98.38 97 PRO A CA 1
ATOM 707 C C . PRO A 1 97 ? -8.472 -4.785 6.466 1.00 98.38 97 PRO A C 1
ATOM 709 O O . PRO A 1 97 ? -8.719 -3.647 6.873 1.00 98.38 97 PRO A O 1
ATOM 712 N N . VAL A 1 98 ? -7.836 -5.021 5.321 1.00 98.38 98 VAL A N 1
ATOM 713 C CA . VAL A 1 98 ? -7.535 -3.989 4.327 1.00 98.38 98 VAL A CA 1
ATOM 714 C C . VAL A 1 98 ? -8.282 -4.293 3.034 1.00 98.38 98 VAL A C 1
ATOM 716 O O . VAL A 1 98 ? -8.242 -5.411 2.522 1.00 98.38 98 VAL A O 1
ATOM 719 N N . PHE A 1 99 ? -8.986 -3.293 2.518 1.00 98.31 99 PHE A N 1
ATOM 720 C CA . PHE A 1 99 ? -9.548 -3.307 1.176 1.00 98.31 99 PHE A CA 1
ATOM 721 C C . PHE A 1 99 ? -8.538 -2.672 0.233 1.00 98.31 99 PHE A C 1
ATOM 723 O O . PHE A 1 99 ? -8.166 -1.518 0.421 1.00 98.31 99 PHE A O 1
ATOM 730 N N . TYR A 1 100 ? -8.094 -3.432 -0.760 1.00 97.69 100 TYR A N 1
ATOM 731 C CA . TYR A 1 100 ? -7.125 -2.984 -1.750 1.00 97.69 100 TYR A CA 1
ATOM 732 C C . TYR A 1 100 ? -7.825 -2.662 -3.071 1.00 97.69 100 TYR A C 1
ATOM 734 O O . TYR A 1 100 ? -8.631 -3.461 -3.559 1.00 97.69 100 TYR A O 1
ATOM 742 N N . VAL A 1 101 ? -7.495 -1.508 -3.645 1.00 97.00 101 VAL A N 1
ATOM 743 C CA . VAL A 1 101 ? -7.881 -1.095 -4.996 1.00 97.00 101 VAL A CA 1
ATOM 744 C C . VAL A 1 101 ? -6.594 -0.756 -5.758 1.00 97.00 101 VAL A C 1
ATOM 746 O O . VAL A 1 101 ? -5.725 -0.121 -5.169 1.00 97.00 101 VAL A O 1
ATOM 749 N N . PRO A 1 102 ? -6.423 -1.190 -7.021 1.00 96.25 102 PRO A N 1
ATOM 750 C CA . PRO A 1 102 ? -5.276 -0.786 -7.833 1.00 96.25 102 PRO A CA 1
ATOM 751 C C . PRO A 1 102 ? -5.389 0.682 -8.273 1.00 96.25 102 PRO A C 1
ATOM 753 O O . PRO A 1 102 ? -6.487 1.137 -8.607 1.00 96.25 102 PRO A O 1
ATOM 756 N N . GLY A 1 103 ? -4.258 1.386 -8.316 1.00 97.44 103 GLY A N 1
ATOM 757 C CA . GLY A 1 103 ? -4.130 2.723 -8.898 1.00 97.44 103 GLY A CA 1
ATOM 758 C C . GLY A 1 103 ? -3.601 2.678 -10.336 1.00 97.44 103 GLY A C 1
ATOM 759 O O . GLY A 1 103 ? -3.55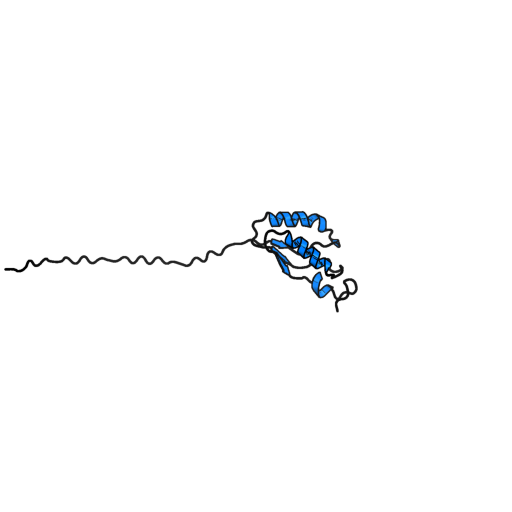6 1.615 -10.973 1.00 97.44 103 GLY A O 1
ATOM 760 N N . ASP A 1 104 ? -3.217 3.826 -10.895 1.00 97.50 104 ASP A N 1
ATOM 761 C CA . ASP A 1 104 ? -2.645 3.878 -12.242 1.00 97.50 104 ASP A CA 1
ATOM 762 C C . ASP A 1 104 ? -1.275 3.203 -12.309 1.00 97.50 104 ASP A C 1
ATOM 764 O O . ASP A 1 104 ? -0.965 2.585 -13.336 1.00 97.50 104 ASP A O 1
ATOM 768 N N . ASN A 1 105 ? -0.502 3.204 -11.219 1.00 97.50 105 ASN A N 1
ATOM 769 C CA . ASN A 1 105 ? 0.833 2.613 -11.194 1.00 97.50 105 ASN A CA 1
ATOM 770 C C . ASN A 1 105 ? 0.815 1.081 -11.335 1.00 97.50 105 ASN A C 1
ATOM 772 O O . ASN A 1 105 ? 1.812 0.513 -11.796 1.00 97.50 105 ASN A O 1
ATOM 776 N N . GLU A 1 106 ? -0.292 0.415 -10.993 1.00 95.06 106 GLU A N 1
ATOM 777 C CA . GLU A 1 106 ? -0.501 -1.032 -11.178 1.00 95.06 106 GLU A CA 1
ATOM 778 C C . GLU A 1 106 ? -1.266 -1.387 -12.451 1.00 95.06 106 GLU A C 1
ATOM 780 O O . GLU A 1 106 ? -1.261 -2.549 -12.864 1.00 95.06 106 GLU A O 1
ATOM 785 N 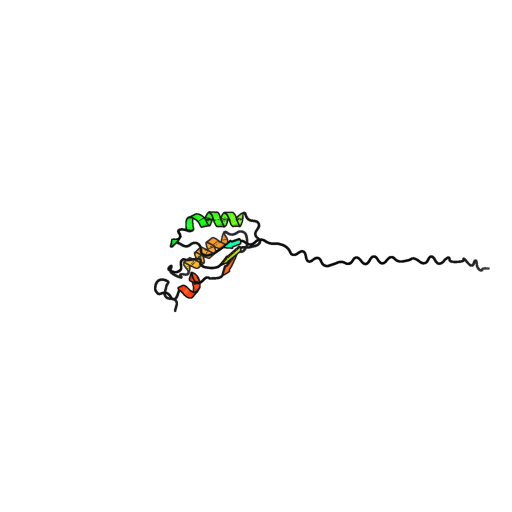N . TRP A 1 107 ? -1.938 -0.414 -13.070 1.00 92.88 107 TRP A N 1
ATOM 786 C CA . TRP A 1 107 ? -2.787 -0.657 -14.229 1.00 92.88 107 TRP A CA 1
ATOM 787 C C . TRP A 1 107 ? -2.329 0.126 -15.450 1.00 92.88 107 TRP A C 1
ATOM 789 O O . TRP A 1 107 ? -1.705 -0.435 -16.355 1.00 92.88 107 TRP A O 1
ATOM 799 N N . THR A 1 108 ? -2.675 1.408 -15.528 1.00 95.00 108 THR A N 1
ATOM 800 C CA . THR A 1 108 ? -2.494 2.165 -16.763 1.00 95.00 108 THR A CA 1
ATOM 801 C C . THR A 1 108 ? -1.044 2.515 -17.027 1.00 95.00 108 THR A C 1
ATOM 803 O O . THR A 1 108 ? -0.720 2.793 -18.168 1.00 95.00 108 THR A O 1
ATOM 806 N N . ASP A 1 109 ? -0.145 2.450 -16.052 1.00 96.38 109 ASP A N 1
ATOM 807 C CA . ASP A 1 109 ? 1.273 2.763 -16.243 1.00 96.38 109 ASP A CA 1
ATOM 808 C C . ASP A 1 109 ? 2.098 1.573 -16.716 1.00 96.38 109 ASP A C 1
ATOM 810 O O . ASP A 1 109 ? 3.226 1.737 -17.189 1.00 96.38 109 ASP A O 1
ATOM 814 N N . CYS A 1 110 ? 1.541 0.371 -16.631 1.00 95.69 110 CYS A N 1
ATOM 815 C CA . CYS A 1 110 ? 2.243 -0.854 -16.975 1.00 95.69 110 CYS A CA 1
ATOM 816 C C . CYS A 1 110 ? 2.520 -0.974 -18.485 1.00 95.69 110 CYS A C 1
ATOM 818 O O . CYS A 1 110 ? 3.524 -1.581 -18.856 1.00 95.69 110 CYS A O 1
ATOM 820 N N . HIS A 1 111 ? 1.745 -0.308 -19.355 1.00 94.81 111 HIS A N 1
ATOM 821 C CA . HIS A 1 111 ? 2.026 -0.230 -20.802 1.00 94.81 111 HIS A CA 1
ATOM 822 C C . HIS A 1 111 ? 3.335 0.512 -21.131 1.00 94.81 111 HIS A C 1
ATOM 824 O O . HIS A 1 111 ? 3.879 0.393 -22.231 1.00 94.81 111 HIS A O 1
ATOM 830 N N . ARG A 1 112 ? 3.870 1.324 -20.207 1.00 96.00 112 ARG A N 1
ATOM 831 C CA . ARG A 1 112 ? 5.088 2.093 -20.475 1.00 96.00 112 ARG A CA 1
ATOM 832 C C . ARG A 1 112 ? 6.260 1.143 -20.675 1.00 96.00 112 ARG A C 1
ATOM 834 O O . ARG A 1 112 ? 6.480 0.225 -19.889 1.00 96.00 112 ARG A O 1
ATOM 841 N N . LYS A 1 113 ? 7.084 1.419 -21.688 1.00 95.75 113 LYS A N 1
ATOM 842 C CA . LYS A 1 113 ? 8.238 0.578 -22.047 1.00 95.75 113 LYS A CA 1
ATOM 843 C C . LYS A 1 113 ? 9.199 0.319 -20.878 1.00 95.75 113 LYS A C 1
ATOM 845 O O . LYS A 1 113 ? 9.791 -0.749 -20.803 1.00 95.75 113 LYS A O 1
ATOM 850 N N . ASN A 1 114 ? 9.377 1.292 -19.989 1.00 94.94 114 ASN A N 1
ATOM 851 C CA . ASN A 1 114 ? 10.244 1.177 -18.814 1.00 94.94 114 ASN A CA 1
ATOM 852 C C . ASN A 1 114 ? 9.563 0.515 -17.600 1.00 94.94 114 ASN A C 1
ATOM 854 O O . ASN A 1 114 ? 10.237 0.304 -16.601 1.00 94.94 114 ASN A O 1
ATOM 858 N N . ASN A 1 115 ? 8.266 0.199 -17.679 1.00 96.12 115 ASN A N 1
ATOM 859 C CA . ASN A 1 115 ? 7.491 -0.448 -16.616 1.00 96.12 115 ASN A CA 1
ATOM 860 C C . ASN A 1 115 ? 7.180 -1.926 -16.932 1.00 96.12 115 ASN A C 1
ATOM 862 O O . ASN A 1 115 ? 6.407 -2.558 -16.216 1.00 96.12 115 ASN A O 1
ATOM 866 N N . GLY A 1 116 ? 7.764 -2.472 -18.004 1.00 93.56 116 GLY A N 1
ATOM 867 C CA . GLY A 1 116 ? 7.517 -3.829 -18.504 1.00 93.56 116 GLY A CA 1
ATOM 868 C C . GLY A 1 116 ? 6.794 -3.863 -19.854 1.00 93.56 116 GLY A C 1
ATOM 869 O O . GLY A 1 116 ? 6.969 -4.821 -20.600 1.00 93.56 116 GLY A O 1
ATOM 870 N N . GLY A 1 117 ? 6.079 -2.791 -20.220 1.00 92.12 117 GLY A N 1
ATOM 871 C CA . GLY A 1 117 ? 5.457 -2.647 -21.539 1.00 92.12 117 GLY A CA 1
ATOM 872 C C . GLY A 1 117 ? 4.224 -3.527 -21.754 1.00 92.12 117 GLY A C 1
ATOM 873 O O . GLY A 1 117 ? 4.088 -4.091 -22.832 1.00 92.12 117 GLY A O 1
ATOM 874 N N . TYR A 1 118 ? 3.375 -3.679 -20.734 1.00 75.88 118 TYR A N 1
ATOM 875 C CA . TYR A 1 118 ? 2.192 -4.549 -20.714 1.00 75.88 118 TYR A CA 1
ATOM 876 C C . TYR A 1 118 ? 1.056 -4.077 -21.652 1.00 75.88 118 TYR A C 1
ATOM 878 O O . TYR A 1 118 ? 0.001 -3.660 -21.175 1.00 75.88 118 TYR A O 1
ATOM 886 N N . ASP A 1 119 ? 1.29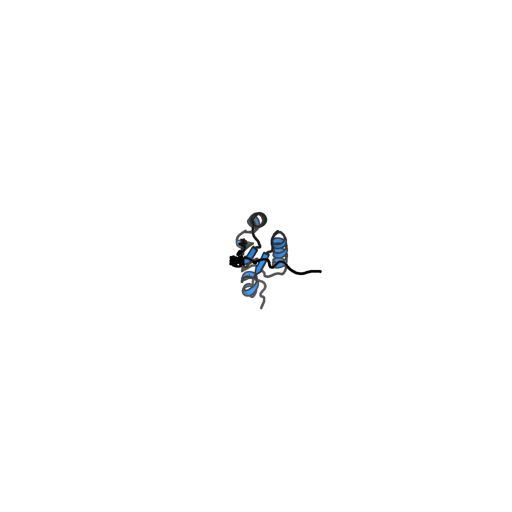8 -4.159 -22.967 1.00 62.91 119 ASP A N 1
ATOM 887 C CA . ASP A 1 119 ? 0.342 -4.002 -24.084 1.00 62.91 119 ASP A CA 1
ATOM 888 C C . ASP A 1 119 ? -0.074 -5.358 -24.693 1.00 62.91 119 ASP A C 1
ATOM 890 O O . ASP A 1 119 ? 0.818 -6.201 -24.964 1.00 62.91 119 ASP A O 1
#

Secondary structure (DSSP, 8-state):
---------------------------------EEEE-S---TTTT-TTTHHHHHHHHTTS--SEEEEES-SS-TTS---HHHHHHHHHHHTT-SS-EEEE--TTTTTTTTSGGGT---